Protein AF-A0A7S0LCX4-F1 (afdb_monomer)

InterPro domains:
  IPR000217 Tubulin [PR01161] (44-64)
  IPR000217 Tubulin [PR01161] (87-106)
  IPR000217 Tubulin [PTHR11588] (36-123)
  IPR002452 Alpha tubulin [PR01162] (52-67)
  IPR002452 Alpha tubulin [PR01162] (79-92)
  IPR003008 Tubulin/FtsZ, GTPase domain [PF00091] (37-115)
  IPR036525 Tubulin/FtsZ, GTPase domain superfamily [G3DSA:3.40.50.1440] (35-123)
  IPR036525 Tubulin/FtsZ, GTPase domain superfamily [SSF52490] (35-123)

Structure (mmCIF, N/CA/C/O backbone):
data_AF-A0A7S0LCX4-F1
#
_entry.id   AF-A0A7S0LCX4-F1
#
loop_
_atom_site.group_PDB
_atom_site.id
_atom_site.type_symbol
_atom_site.label_atom_id
_atom_site.label_alt_id
_atom_site.label_comp_id
_atom_site.label_asym_id
_atom_site.label_entity_id
_atom_site.label_seq_id
_atom_site.pdbx_PDB_ins_code
_atom_site.Cartn_x
_atom_site.Cartn_y
_atom_site.Cartn_z
_atom_site.occupancy
_atom_site.B_iso_or_equiv
_atom_site.auth_seq_id
_atom_site.auth_comp_id
_atom_site.auth_asym_id
_atom_site.auth_atom_id
_atom_site.pdbx_PDB_model_num
ATOM 1 N N . SER A 1 1 ? 29.037 2.102 9.844 1.00 27.58 1 SER A N 1
ATOM 2 C CA . SER A 1 1 ? 28.178 2.893 10.740 1.00 27.58 1 SER A CA 1
ATOM 3 C C . SER A 1 1 ? 26.896 3.249 10.037 1.00 27.58 1 SER A C 1
ATOM 5 O O . SER A 1 1 ? 26.944 3.833 8.963 1.00 27.58 1 SER A O 1
ATOM 7 N N . PHE A 1 2 ? 25.777 2.850 10.631 1.00 33.50 2 PHE A N 1
ATOM 8 C CA . PHE A 1 2 ? 24.427 3.222 10.225 1.00 33.50 2 PHE A CA 1
ATOM 9 C C . PHE A 1 2 ? 24.205 4.694 10.578 1.00 33.50 2 PHE A C 1
ATOM 11 O O . PHE A 1 2 ? 24.563 5.104 11.681 1.00 33.50 2 PHE A O 1
ATOM 18 N N . PHE A 1 3 ? 23.656 5.492 9.667 1.00 26.09 3 PHE A N 1
ATOM 19 C CA . PHE A 1 3 ? 23.292 6.873 9.969 1.00 26.0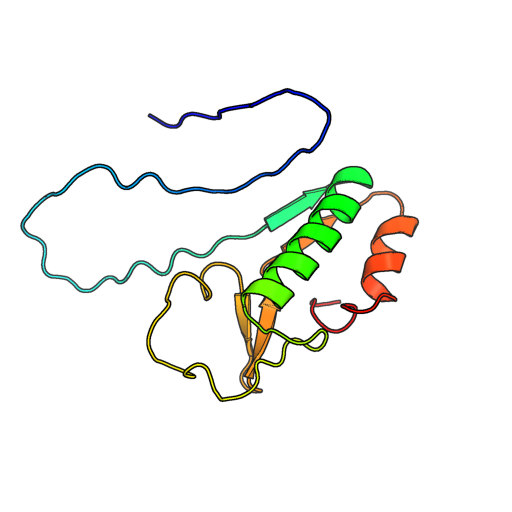9 3 PHE A CA 1
ATOM 20 C C . PHE A 1 3 ? 21.808 7.057 9.665 1.00 26.09 3 PHE A C 1
ATOM 22 O O . PHE A 1 3 ? 21.398 7.074 8.508 1.00 26.09 3 PHE A O 1
ATOM 29 N N . LEU A 1 4 ? 21.004 7.154 10.723 1.00 35.19 4 LEU A N 1
ATOM 30 C CA . LEU A 1 4 ? 19.632 7.641 10.653 1.00 35.19 4 LEU A CA 1
ATOM 31 C C . LEU A 1 4 ? 19.722 9.153 10.457 1.00 35.19 4 LEU A C 1
ATOM 33 O O . LEU A 1 4 ? 20.000 9.881 11.409 1.00 35.19 4 LEU A O 1
ATOM 37 N N . ARG A 1 5 ? 19.547 9.642 9.228 1.00 32.94 5 ARG A N 1
ATOM 38 C CA . ARG A 1 5 ? 19.389 11.080 9.016 1.00 32.94 5 ARG A CA 1
ATOM 39 C C . ARG A 1 5 ? 17.903 11.415 9.031 1.00 32.94 5 ARG A C 1
ATOM 41 O O . ARG A 1 5 ? 17.233 11.344 8.011 1.00 32.94 5 ARG A O 1
ATOM 48 N N . LEU A 1 6 ? 17.423 11.800 10.211 1.00 33.72 6 LEU A N 1
ATOM 49 C CA . LEU A 1 6 ? 16.292 12.714 10.342 1.00 33.72 6 LEU A CA 1
ATOM 50 C C . LEU A 1 6 ? 16.692 14.001 9.619 1.00 33.72 6 LEU A C 1
ATOM 52 O O . LEU A 1 6 ? 17.602 14.700 10.066 1.00 33.72 6 LEU A O 1
ATOM 56 N N . GLN A 1 7 ? 16.069 14.287 8.481 1.00 31.06 7 GLN A N 1
ATOM 57 C CA . GLN A 1 7 ? 16.119 15.626 7.915 1.00 31.06 7 GLN A CA 1
ATOM 58 C C . GLN A 1 7 ? 14.759 16.259 8.168 1.00 31.06 7 GLN A C 1
ATOM 60 O O . GLN A 1 7 ? 13.836 16.161 7.368 1.00 31.06 7 GLN A O 1
ATOM 65 N N . ASP A 1 8 ? 14.640 16.823 9.365 1.00 36.28 8 ASP A N 1
ATOM 66 C CA . ASP A 1 8 ? 13.498 17.623 9.765 1.00 36.28 8 ASP A CA 1
ATOM 67 C C . ASP A 1 8 ? 13.596 18.980 9.069 1.00 36.28 8 ASP A C 1
ATOM 69 O O . ASP A 1 8 ? 14.488 19.768 9.369 1.00 36.28 8 ASP A O 1
ATOM 73 N N . HIS A 1 9 ? 12.714 19.211 8.102 1.00 42.16 9 HIS A N 1
ATOM 74 C CA . HIS A 1 9 ? 12.123 20.522 7.877 1.00 42.16 9 HIS A CA 1
ATOM 75 C C . HIS A 1 9 ? 10.746 20.309 7.239 1.00 42.16 9 HIS A C 1
ATOM 77 O O . HIS A 1 9 ? 10.618 20.182 6.024 1.00 42.16 9 HIS A O 1
ATOM 83 N N . ASN A 1 10 ? 9.726 20.305 8.100 1.00 38.78 10 ASN A N 1
ATOM 84 C CA . ASN A 1 10 ? 8.292 20.328 7.790 1.00 38.78 10 ASN A CA 1
ATOM 85 C C . ASN A 1 10 ? 7.665 18.983 7.373 1.00 38.78 10 ASN A C 1
ATOM 87 O O . ASN A 1 10 ? 7.307 18.760 6.223 1.00 38.78 10 ASN A O 1
ATOM 91 N N . ASN A 1 11 ? 7.426 18.139 8.382 1.00 34.81 11 ASN A N 1
ATOM 92 C CA . ASN A 1 11 ? 6.254 17.255 8.502 1.00 34.81 11 ASN A CA 1
ATOM 93 C C . ASN A 1 11 ? 5.951 16.222 7.394 1.00 34.81 11 ASN A C 1
ATOM 95 O O . ASN A 1 11 ? 4.823 15.741 7.302 1.00 34.81 11 ASN A O 1
ATOM 99 N N . LEU A 1 12 ? 6.942 15.794 6.616 1.00 33.16 12 LEU A N 1
ATOM 100 C CA . LEU A 1 12 ? 6.813 14.650 5.708 1.00 33.16 12 LEU A CA 1
ATOM 101 C C . LEU A 1 12 ? 7.809 13.567 6.110 1.00 33.16 12 LEU A C 1
ATOM 103 O O . LEU A 1 12 ? 9.002 13.641 5.824 1.00 33.16 12 LEU A O 1
ATOM 107 N N . VAL A 1 13 ? 7.310 12.553 6.814 1.00 37.28 13 VAL A N 1
ATOM 108 C CA . VAL A 1 13 ? 8.091 11.372 7.178 1.00 37.28 13 VAL A CA 1
ATOM 109 C C . VAL A 1 13 ? 8.199 10.473 5.944 1.00 37.28 13 VAL A C 1
ATOM 111 O O . VAL A 1 13 ? 7.351 9.622 5.705 1.00 37.28 13 VAL A O 1
ATOM 114 N N . CYS A 1 14 ? 9.236 10.685 5.136 1.00 37.09 14 CYS A N 1
ATOM 115 C CA . CYS A 1 14 ? 9.597 9.800 4.032 1.00 37.09 14 CYS A CA 1
ATOM 116 C C . CYS A 1 14 ? 10.714 8.854 4.500 1.00 37.09 14 CYS A C 1
ATOM 118 O O . CYS A 1 14 ? 11.865 9.262 4.661 1.00 37.09 14 CYS A O 1
ATOM 120 N N . TRP A 1 15 ? 10.375 7.591 4.767 1.00 40.91 15 TRP A N 1
ATOM 121 C CA . TRP A 1 15 ? 11.345 6.550 5.123 1.00 40.91 15 TRP A CA 1
ATOM 122 C C . TRP A 1 15 ? 11.889 5.877 3.857 1.00 40.91 15 TRP A C 1
ATOM 124 O O . TRP A 1 15 ? 11.495 4.765 3.513 1.00 40.91 15 TRP A O 1
ATOM 134 N N . THR A 1 16 ? 12.797 6.529 3.134 1.00 42.38 16 THR A N 1
ATOM 135 C CA . THR A 1 16 ? 13.516 5.867 2.032 1.00 42.38 16 THR A CA 1
ATOM 136 C C . THR A 1 16 ? 14.743 5.126 2.560 1.00 42.38 16 THR A C 1
ATOM 138 O O . THR A 1 16 ? 15.696 5.739 3.046 1.00 42.38 16 THR A O 1
ATOM 141 N N . PHE A 1 17 ? 14.743 3.796 2.435 1.00 43.41 17 PHE A N 1
ATOM 142 C CA . PHE A 1 17 ? 15.899 2.937 2.700 1.00 43.41 17 PHE A CA 1
ATOM 143 C C . PHE A 1 17 ? 16.908 3.046 1.552 1.00 43.41 17 PHE A C 1
ATOM 145 O O . PHE A 1 17 ? 16.868 2.271 0.601 1.00 43.41 17 PHE A O 1
ATOM 152 N N . GLN A 1 18 ? 17.837 3.996 1.623 1.00 39.62 18 GLN A N 1
ATOM 153 C CA . GLN A 1 18 ? 18.925 4.055 0.650 1.00 39.62 18 GLN A CA 1
ATOM 154 C C . GLN A 1 18 ? 20.131 3.275 1.174 1.00 39.62 18 GLN A C 1
ATOM 156 O O . GLN A 1 18 ? 20.758 3.655 2.165 1.00 39.62 18 GLN A O 1
ATOM 161 N N . THR A 1 19 ? 20.471 2.161 0.517 1.00 38.88 19 THR A N 1
ATOM 162 C CA . THR A 1 19 ? 21.693 1.431 0.873 1.00 38.88 19 THR A CA 1
ATOM 163 C C . THR A 1 19 ? 22.895 2.182 0.304 1.00 38.88 19 THR A C 1
ATOM 165 O O . THR A 1 19 ? 23.081 2.215 -0.909 1.00 38.88 19 THR A O 1
ATOM 168 N N . LEU A 1 20 ? 23.726 2.781 1.160 1.00 37.22 20 LEU A N 1
ATOM 169 C CA . LEU A 1 20 ? 24.999 3.362 0.736 1.00 37.22 20 LEU A CA 1
ATOM 170 C C . LEU A 1 20 ? 25.984 2.217 0.435 1.00 37.22 20 LEU A C 1
ATOM 172 O O . LEU A 1 20 ? 26.415 1.502 1.341 1.00 37.22 20 LEU A O 1
ATOM 176 N N . SER A 1 21 ? 26.323 2.010 -0.836 1.00 47.50 21 SER A N 1
ATOM 177 C CA . SER A 1 21 ? 27.377 1.083 -1.251 1.00 47.50 21 SER A CA 1
ATOM 178 C C . SER A 1 21 ? 28.738 1.601 -0.778 1.00 47.50 21 SER A C 1
ATOM 180 O O . SER A 1 21 ? 29.303 2.507 -1.389 1.00 47.50 21 SER A O 1
ATOM 182 N N . LEU A 1 22 ? 29.283 1.028 0.295 1.00 40.47 22 LEU A N 1
ATOM 183 C CA . LEU A 1 22 ? 30.671 1.252 0.698 1.00 40.47 22 LEU A CA 1
ATOM 184 C C . LEU A 1 22 ? 31.383 -0.082 0.945 1.00 40.47 22 LEU A C 1
ATOM 186 O O . LEU A 1 22 ? 31.297 -0.646 2.031 1.00 40.47 22 LEU A O 1
ATOM 190 N N . LEU A 1 23 ? 32.092 -0.532 -0.096 1.00 38.34 23 LEU A N 1
ATOM 191 C CA . LEU A 1 23 ? 33.511 -0.940 -0.139 1.00 38.34 23 LEU A CA 1
ATOM 192 C C . LEU A 1 23 ? 33.734 -2.160 -1.055 1.00 38.34 23 LEU A C 1
ATOM 194 O O . LEU A 1 23 ? 33.009 -3.148 -0.947 1.00 38.34 23 LEU A O 1
ATOM 198 N N . PRO A 1 24 ? 34.760 -2.131 -1.929 1.00 45.16 24 PRO A N 1
ATOM 199 C CA . PRO A 1 24 ? 35.143 -3.285 -2.722 1.00 45.16 24 PRO A CA 1
ATOM 200 C C . PRO A 1 24 ? 36.014 -4.209 -1.861 1.00 45.16 24 PRO A C 1
ATOM 202 O O . PRO A 1 24 ? 36.996 -3.772 -1.259 1.00 45.16 24 PRO A O 1
ATOM 205 N N . HIS A 1 25 ? 35.685 -5.495 -1.807 1.00 42.66 25 HIS A N 1
ATOM 206 C CA . HIS A 1 25 ? 36.667 -6.530 -1.494 1.00 42.66 25 HIS A CA 1
ATOM 207 C C . HIS A 1 25 ? 36.752 -7.463 -2.698 1.00 42.66 25 HIS A C 1
ATOM 209 O O . HIS A 1 25 ? 35.741 -8.057 -3.077 1.00 42.66 25 HIS A O 1
ATOM 215 N N . PRO A 1 26 ? 37.922 -7.561 -3.349 1.00 48.91 26 PRO A N 1
ATOM 216 C CA . PRO A 1 26 ? 38.100 -8.482 -4.448 1.00 48.91 26 PRO A CA 1
ATOM 217 C C . PRO A 1 26 ? 38.253 -9.886 -3.859 1.00 48.91 26 PRO A C 1
ATOM 219 O O . PRO A 1 26 ? 38.908 -10.063 -2.834 1.00 48.91 26 PRO A O 1
ATOM 222 N N . ASN A 1 27 ? 37.710 -10.878 -4.558 1.00 45.81 27 ASN A N 1
ATOM 223 C CA . ASN A 1 27 ? 37.882 -12.315 -4.312 1.00 45.81 27 ASN A CA 1
ATOM 224 C C . ASN A 1 27 ? 36.857 -12.975 -3.382 1.00 45.81 27 ASN A C 1
ATOM 226 O O . ASN A 1 27 ? 37.196 -13.514 -2.335 1.00 45.81 27 ASN A O 1
ATOM 230 N N . LEU A 1 28 ? 35.616 -13.058 -3.863 1.00 42.94 28 LEU A N 1
ATOM 231 C CA . LEU A 1 28 ? 34.844 -14.302 -3.800 1.00 42.94 28 LEU A CA 1
ATOM 232 C C . LEU A 1 28 ? 33.824 -14.312 -4.944 1.00 42.94 28 LEU A C 1
ATOM 234 O O . LEU A 1 28 ? 32.749 -13.726 -4.871 1.00 42.94 28 LEU A O 1
ATOM 238 N N . LEU A 1 29 ? 34.218 -14.973 -6.034 1.00 47.41 29 LEU A N 1
ATOM 239 C CA . LEU A 1 29 ? 33.340 -15.415 -7.110 1.00 47.41 29 LEU A CA 1
ATOM 240 C C . LEU A 1 29 ? 32.398 -16.498 -6.569 1.00 47.41 29 LEU A C 1
ATOM 242 O O . LEU A 1 29 ? 32.627 -17.690 -6.756 1.00 47.41 29 LEU A O 1
ATOM 246 N N . LEU A 1 30 ? 31.333 -16.083 -5.893 1.00 41.06 30 LEU A N 1
ATOM 247 C CA . LEU A 1 30 ? 30.125 -16.883 -5.772 1.00 41.06 30 LEU A CA 1
ATOM 248 C C . LEU A 1 30 ? 28.951 -15.935 -5.986 1.00 41.06 30 LEU A C 1
ATOM 250 O O . LEU A 1 30 ? 28.718 -15.038 -5.180 1.00 41.06 30 LEU A O 1
ATOM 254 N N . ASN A 1 31 ? 28.266 -16.122 -7.112 1.00 43.09 31 ASN A N 1
ATOM 255 C CA . ASN A 1 31 ? 27.010 -15.478 -7.482 1.00 43.09 31 ASN A CA 1
ATOM 256 C C . ASN A 1 31 ? 25.936 -15.721 -6.409 1.00 43.09 31 ASN A C 1
ATOM 258 O O . ASN A 1 31 ? 25.047 -16.548 -6.579 1.00 43.09 31 ASN A O 1
ATOM 262 N N . SER A 1 32 ? 26.014 -14.998 -5.300 1.00 43.44 32 SER A N 1
ATOM 263 C CA . SER A 1 32 ? 24.854 -14.675 -4.491 1.00 43.44 32 SER A CA 1
ATOM 264 C C . SER A 1 32 ? 24.477 -13.261 -4.897 1.00 43.44 32 SER A C 1
ATOM 266 O O . SER A 1 32 ? 24.933 -12.283 -4.303 1.00 43.44 32 SER A O 1
ATOM 268 N N . PHE A 1 33 ? 23.712 -13.148 -5.985 1.00 44.72 33 PHE A N 1
ATOM 269 C CA . PHE A 1 33 ? 22.848 -11.990 -6.172 1.00 44.72 33 PHE A CA 1
ATOM 270 C C . PHE A 1 33 ? 21.974 -11.953 -4.923 1.00 44.72 33 PHE A C 1
ATOM 272 O O . PHE A 1 33 ? 21.021 -12.720 -4.806 1.00 44.72 33 PHE A O 1
ATOM 279 N N . ILE A 1 34 ? 22.383 -11.181 -3.916 1.00 45.50 34 ILE A N 1
ATOM 280 C CA . ILE A 1 34 ? 21.611 -11.052 -2.689 1.00 45.50 34 ILE A CA 1
ATOM 281 C C . ILE A 1 34 ? 20.315 -10.368 -3.112 1.00 45.50 34 ILE A C 1
ATOM 283 O O . ILE A 1 34 ? 20.302 -9.149 -3.275 1.00 45.50 34 ILE A O 1
ATOM 287 N N . MET A 1 35 ? 19.246 -11.144 -3.317 1.00 52.16 35 MET A N 1
ATOM 288 C CA . MET A 1 35 ? 17.894 -10.604 -3.312 1.00 52.16 35 MET A CA 1
ATOM 289 C C . MET A 1 35 ? 17.728 -9.919 -1.963 1.00 52.16 35 MET A C 1
ATOM 291 O O . MET A 1 35 ? 17.710 -10.562 -0.912 1.00 52.16 35 MET A O 1
ATOM 295 N N . ARG A 1 36 ? 17.710 -8.592 -1.984 1.00 63.25 36 ARG A N 1
ATOM 296 C CA . ARG A 1 36 ? 17.427 -7.791 -0.804 1.00 63.25 36 ARG A CA 1
ATOM 297 C C . ARG A 1 36 ? 15.922 -7.696 -0.757 1.00 63.25 36 ARG A C 1
ATOM 299 O O . ARG A 1 36 ? 15.361 -6.997 -1.571 1.00 63.25 36 ARG A O 1
ATOM 306 N N . GLU A 1 37 ? 15.264 -8.428 0.123 1.00 69.19 37 GLU A N 1
ATOM 307 C CA . GLU A 1 37 ? 13.826 -8.256 0.320 1.00 69.19 37 GLU A CA 1
ATOM 308 C C . GLU A 1 37 ? 13.596 -7.200 1.403 1.00 69.19 37 GLU A C 1
ATOM 310 O O . GLU A 1 37 ? 14.252 -7.215 2.448 1.00 69.19 37 GLU A O 1
ATOM 315 N N . VAL A 1 38 ? 12.674 -6.272 1.154 1.00 81.88 38 VAL A N 1
ATOM 316 C CA . VAL A 1 38 ? 12.258 -5.247 2.117 1.00 81.88 38 VAL A CA 1
ATOM 317 C C . VAL A 1 38 ? 10.777 -5.433 2.421 1.00 81.88 38 VAL A C 1
ATOM 319 O O . VAL A 1 38 ? 9.978 -5.668 1.520 1.00 81.88 38 VAL A O 1
ATOM 322 N N . ILE A 1 39 ? 10.417 -5.310 3.701 1.00 84.25 39 ILE A N 1
ATOM 323 C CA . ILE A 1 39 ? 9.026 -5.216 4.150 1.00 84.25 39 ILE A CA 1
ATOM 324 C C . ILE A 1 39 ? 8.794 -3.796 4.663 1.00 84.25 39 ILE A C 1
ATOM 326 O O . ILE A 1 39 ? 9.471 -3.348 5.591 1.00 84.25 39 ILE A O 1
ATOM 330 N N . SER A 1 40 ? 7.834 -3.090 4.075 1.00 87.06 40 SER A N 1
ATOM 331 C CA . SER A 1 40 ? 7.406 -1.767 4.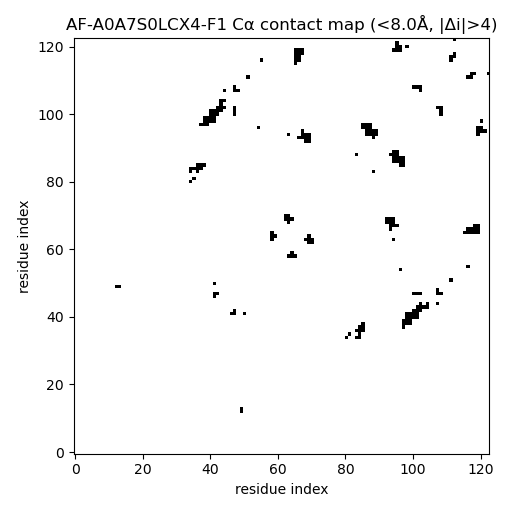528 1.00 87.06 40 SER A CA 1
ATOM 332 C C . SER A 1 40 ? 6.307 -1.896 5.578 1.00 87.06 40 SER A C 1
ATOM 334 O O . SER A 1 40 ? 5.278 -2.519 5.328 1.00 87.06 40 SER A O 1
ATOM 336 N N . LEU A 1 41 ? 6.506 -1.287 6.746 1.00 88.75 41 LEU A N 1
ATOM 337 C CA . LEU A 1 41 ? 5.514 -1.244 7.821 1.00 88.75 41 LEU A CA 1
ATOM 338 C C . LEU A 1 41 ? 4.985 0.182 7.971 1.00 88.75 41 LEU A C 1
ATOM 340 O O . LEU A 1 41 ? 5.756 1.103 8.240 1.00 88.75 41 LEU A O 1
ATOM 344 N N . HIS A 1 42 ? 3.674 0.348 7.831 1.00 89.31 42 HIS A N 1
ATOM 345 C CA . HIS A 1 42 ? 2.976 1.627 7.930 1.00 89.31 42 HIS A CA 1
ATOM 346 C C . HIS A 1 42 ? 2.018 1.572 9.118 1.00 89.31 42 HIS A C 1
ATOM 348 O O . HIS A 1 42 ? 1.042 0.825 9.087 1.00 89.31 42 HIS A O 1
ATOM 354 N N . ILE A 1 43 ? 2.328 2.309 10.189 1.00 89.19 43 ILE A N 1
ATOM 355 C CA . ILE A 1 43 ? 1.634 2.198 11.481 1.00 89.19 43 ILE A CA 1
ATOM 356 C C . ILE A 1 43 ? 0.918 3.506 11.827 1.00 89.19 43 ILE A C 1
ATOM 358 O O . ILE A 1 43 ? 1.521 4.580 11.798 1.00 89.19 43 ILE A O 1
ATOM 362 N N . GLY A 1 44 ? -0.350 3.382 12.217 1.00 89.94 44 GLY A N 1
ATOM 363 C CA . GLY A 1 44 ? -1.246 4.465 12.596 1.00 89.94 44 GLY A CA 1
ATOM 364 C C . GLY A 1 44 ? -1.711 5.308 11.410 1.00 89.94 44 GLY A C 1
ATOM 365 O O . GLY A 1 44 ? -1.113 5.294 10.334 1.00 89.94 44 GLY A O 1
ATOM 366 N N . GLN A 1 45 ? -2.747 6.106 11.643 1.00 88.38 45 GLN A N 1
ATOM 367 C CA . GLN A 1 45 ? -3.422 6.922 10.633 1.00 88.38 45 GLN A CA 1
ATOM 368 C C . GLN A 1 45 ? -2.482 7.724 9.713 1.00 88.38 45 GLN A C 1
ATOM 370 O O . GLN A 1 45 ? -2.668 7.746 8.495 1.00 88.38 45 GLN A O 1
ATOM 375 N N . ALA A 1 46 ? -1.466 8.389 10.274 1.00 89.19 46 ALA A N 1
ATOM 376 C CA . ALA A 1 46 ? -0.506 9.160 9.483 1.00 89.19 46 ALA A CA 1
ATOM 377 C C . ALA A 1 46 ? 0.408 8.255 8.639 1.00 89.19 46 ALA A C 1
ATOM 379 O O . ALA A 1 46 ? 0.645 8.539 7.466 1.00 89.19 46 ALA A O 1
ATOM 380 N N . GLY A 1 47 ? 0.889 7.149 9.217 1.00 87.88 47 GLY A N 1
ATOM 381 C CA . GLY A 1 47 ? 1.727 6.181 8.513 1.00 87.88 47 GLY A CA 1
ATOM 382 C C . GLY A 1 47 ? 0.985 5.522 7.355 1.00 87.88 47 GLY A C 1
ATOM 383 O O . GLY A 1 47 ? 1.543 5.399 6.270 1.00 87.88 47 GLY A O 1
ATOM 384 N N . VAL A 1 48 ? -0.287 5.163 7.551 1.00 90.12 48 VAL A N 1
ATOM 385 C CA . VAL A 1 48 ? -1.112 4.542 6.506 1.00 90.12 48 VAL A CA 1
ATOM 386 C C . VAL A 1 48 ? -1.372 5.504 5.344 1.00 90.12 48 VAL A C 1
ATOM 388 O O . VAL A 1 48 ? -1.171 5.112 4.196 1.00 90.12 48 VAL A O 1
ATOM 391 N N . GLN A 1 49 ? -1.738 6.764 5.608 1.00 88.19 49 GLN A N 1
ATOM 392 C CA . GLN A 1 49 ? -1.963 7.757 4.544 1.00 88.19 49 GLN A CA 1
ATOM 393 C C . GLN A 1 49 ? -0.698 8.031 3.729 1.00 88.19 49 GLN A C 1
ATOM 395 O O . GLN A 1 49 ? -0.740 8.023 2.498 1.00 88.19 49 GLN A O 1
ATOM 400 N N . VAL A 1 50 ? 0.435 8.233 4.409 1.00 89.44 50 VAL A N 1
ATOM 401 C CA . VAL A 1 50 ? 1.725 8.444 3.739 1.00 89.44 50 VAL A CA 1
ATOM 402 C C . VAL A 1 50 ? 2.116 7.202 2.946 1.00 89.44 50 VAL A C 1
ATOM 404 O O . VAL A 1 50 ? 2.470 7.314 1.776 1.00 89.44 50 VAL A O 1
ATOM 407 N N . GLY A 1 51 ? 1.997 6.016 3.542 1.00 89.19 51 GLY A N 1
ATOM 408 C CA . GLY A 1 51 ? 2.303 4.757 2.877 1.00 89.19 51 GLY A CA 1
ATOM 409 C C . GLY A 1 51 ? 1.480 4.543 1.612 1.00 89.19 51 GLY A C 1
ATOM 410 O O . GLY A 1 51 ? 2.044 4.172 0.586 1.00 89.19 51 GLY A O 1
ATOM 411 N N . ASN A 1 52 ? 0.178 4.828 1.655 1.00 91.50 52 ASN A N 1
ATOM 412 C CA . ASN A 1 52 ? -0.701 4.700 0.495 1.00 91.50 52 ASN A CA 1
ATOM 413 C C . ASN A 1 52 ? -0.265 5.621 -0.658 1.00 91.50 52 ASN A C 1
ATOM 415 O O . ASN A 1 52 ? -0.112 5.157 -1.786 1.00 91.50 52 ASN A O 1
ATOM 419 N N . ALA A 1 53 ? 0.028 6.892 -0.364 1.00 89.06 53 ALA A N 1
ATOM 420 C CA . ALA A 1 53 ? 0.529 7.842 -1.360 1.00 89.06 53 ALA A CA 1
ATOM 421 C C . ALA A 1 53 ? 1.909 7.439 -1.918 1.00 89.06 53 ALA A C 1
ATOM 423 O O . ALA A 1 53 ? 2.156 7.548 -3.119 1.00 89.06 53 ALA A O 1
ATOM 424 N N . CYS A 1 54 ? 2.808 6.940 -1.062 1.00 90.19 54 CYS A N 1
ATOM 425 C CA . CYS A 1 54 ? 4.122 6.455 -1.483 1.00 90.19 54 CYS A CA 1
ATOM 426 C C . CYS A 1 54 ? 4.010 5.276 -2.454 1.00 90.19 54 CYS A C 1
ATOM 428 O O . CYS A 1 54 ? 4.696 5.263 -3.473 1.00 90.19 54 CYS A O 1
ATOM 430 N N . TRP A 1 55 ? 3.151 4.297 -2.165 1.00 90.31 55 TRP A N 1
ATOM 431 C CA . TRP A 1 55 ? 2.969 3.135 -3.036 1.00 90.31 55 TRP A CA 1
ATOM 432 C C . TRP A 1 55 ? 2.267 3.478 -4.351 1.00 90.31 55 TRP A C 1
ATOM 434 O O . TRP A 1 55 ? 2.626 2.904 -5.377 1.00 90.31 55 TRP A O 1
ATOM 444 N N . GLU A 1 56 ? 1.333 4.433 -4.354 1.00 89.88 56 GLU A N 1
ATOM 445 C CA . GLU A 1 56 ? 0.755 4.978 -5.589 1.00 89.88 56 GLU A CA 1
ATOM 446 C C . GLU A 1 56 ? 1.840 5.585 -6.486 1.00 89.88 56 GLU A C 1
ATOM 448 O O . GLU A 1 56 ? 1.946 5.222 -7.659 1.00 89.88 56 GLU A O 1
ATOM 453 N N . LEU A 1 57 ? 2.697 6.445 -5.929 1.00 86.25 57 LEU A N 1
ATOM 454 C CA . LEU A 1 57 ? 3.804 7.033 -6.681 1.00 86.25 57 LEU A CA 1
ATOM 455 C C . LEU A 1 57 ? 4.765 5.956 -7.198 1.00 86.25 57 LEU A C 1
ATOM 457 O O . LEU A 1 57 ? 5.178 5.997 -8.354 1.00 86.25 57 LEU A O 1
ATOM 461 N N . PHE A 1 58 ? 5.068 4.957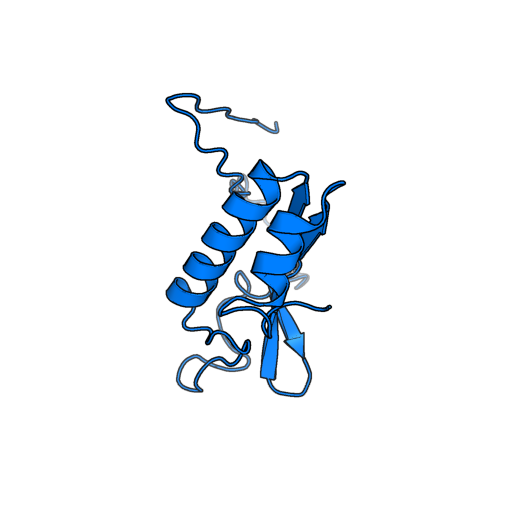 -6.371 1.00 83.38 58 PHE A N 1
ATOM 462 C CA . PHE A 1 58 ? 5.983 3.887 -6.746 1.00 83.38 58 PHE A CA 1
ATOM 463 C C . PHE A 1 58 ? 5.430 3.022 -7.886 1.00 83.38 58 PHE A C 1
ATOM 465 O O . PHE A 1 58 ? 6.176 2.645 -8.791 1.00 83.38 58 PHE A O 1
ATOM 472 N N . CYS A 1 59 ? 4.115 2.779 -7.904 1.00 87.00 59 CYS A N 1
ATOM 473 C CA . CYS A 1 59 ? 3.441 2.134 -9.029 1.00 87.00 59 CYS A CA 1
ATOM 474 C C . CYS A 1 59 ? 3.537 2.983 -10.304 1.00 87.00 59 CYS A C 1
ATOM 476 O O . CYS A 1 59 ? 3.882 2.452 -11.358 1.00 87.00 59 CYS A O 1
ATOM 478 N N . LEU A 1 60 ? 3.312 4.298 -10.212 1.00 85.56 60 LEU A N 1
ATOM 479 C CA . LEU A 1 60 ? 3.423 5.212 -11.355 1.00 85.56 60 LEU A CA 1
ATOM 480 C C . LEU A 1 60 ? 4.843 5.252 -11.939 1.00 85.56 60 LEU A C 1
ATOM 482 O O . LEU A 1 60 ? 5.002 5.181 -13.157 1.00 85.56 60 LEU A O 1
ATOM 486 N N . GLU A 1 61 ? 5.870 5.318 -11.091 1.00 82.56 61 GLU A N 1
ATOM 487 C CA . GLU A 1 61 ? 7.279 5.328 -11.512 1.00 82.56 61 GLU A CA 1
ATOM 488 C C . GLU A 1 61 ? 7.670 4.047 -12.264 1.00 82.56 61 GLU A C 1
ATOM 490 O O . GLU A 1 61 ? 8.408 4.094 -13.253 1.00 82.56 61 GLU A O 1
ATOM 495 N N . HIS A 1 62 ? 7.134 2.903 -11.831 1.00 78.81 62 HIS A N 1
ATOM 496 C CA . HIS A 1 62 ? 7.447 1.596 -12.414 1.00 78.81 62 HIS A CA 1
ATOM 497 C C . HIS A 1 62 ? 6.483 1.189 -13.536 1.00 78.81 62 HIS A C 1
ATOM 499 O O . HIS A 1 62 ? 6.764 0.242 -14.268 1.00 78.81 62 HIS A O 1
ATOM 505 N N . GLY A 1 63 ? 5.394 1.934 -13.747 1.00 85.25 63 GLY A N 1
ATOM 506 C CA . GLY A 1 63 ? 4.361 1.598 -14.728 1.00 85.25 63 GLY A CA 1
ATOM 507 C C . GLY A 1 63 ? 3.484 0.417 -14.302 1.00 85.25 63 GLY A C 1
ATOM 508 O O . GLY A 1 63 ? 2.958 -0.293 -15.158 1.00 85.25 63 GLY A O 1
ATOM 509 N N . ILE A 1 64 ? 3.335 0.196 -12.994 1.00 86.88 64 ILE A N 1
ATOM 510 C CA . ILE A 1 64 ? 2.402 -0.783 -12.439 1.00 86.88 64 ILE A CA 1
ATOM 511 C C . ILE A 1 64 ? 1.010 -0.162 -12.404 1.00 86.88 64 ILE A C 1
ATOM 513 O O . ILE A 1 64 ? 0.792 0.921 -11.861 1.00 86.88 64 ILE A O 1
ATOM 517 N N . HIS A 1 65 ? 0.050 -0.870 -12.973 1.00 90.88 65 HIS A N 1
ATOM 518 C CA 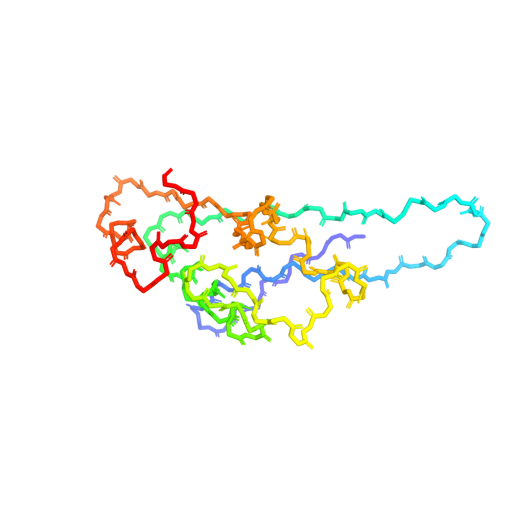. HIS A 1 65 ? -1.349 -0.494 -12.932 1.00 90.88 65 HIS A CA 1
ATOM 519 C C . HIS A 1 65 ? -1.940 -0.702 -11.526 1.00 90.88 65 HIS A C 1
ATOM 521 O O . HIS A 1 65 ? -1.420 -1.491 -10.738 1.00 90.88 65 HIS A O 1
ATOM 527 N N . PRO A 1 66 ? -3.073 -0.058 -11.194 1.00 92.50 66 PRO A N 1
ATOM 528 C CA . PRO A 1 66 ? -3.694 -0.204 -9.874 1.00 92.50 66 PRO A CA 1
ATOM 529 C C . PRO A 1 66 ? -4.121 -1.631 -9.487 1.00 92.50 66 PRO A C 1
ATOM 531 O O . PRO A 1 66 ? -4.373 -1.911 -8.314 1.00 92.50 66 PRO A O 1
ATOM 534 N N . ASP A 1 67 ? -4.212 -2.537 -10.459 1.00 91.56 67 ASP A N 1
ATOM 535 C CA . ASP A 1 67 ? -4.472 -3.968 -10.276 1.00 91.56 67 ASP A CA 1
ATOM 536 C C . ASP A 1 67 ? -3.196 -4.807 -10.058 1.00 91.56 67 ASP A C 1
ATOM 538 O O . ASP A 1 67 ? -3.283 -6.016 -9.830 1.00 91.56 67 ASP A O 1
ATOM 542 N N . GLY A 1 68 ? -2.019 -4.177 -10.086 1.00 89.12 68 GLY A N 1
ATOM 543 C CA . GLY A 1 68 ? -0.708 -4.810 -9.960 1.00 89.12 68 GLY A CA 1
ATOM 544 C C . GLY A 1 68 ? -0.139 -5.341 -11.279 1.00 89.12 68 GLY A C 1
ATOM 545 O O . GLY A 1 68 ? 0.923 -5.965 -11.266 1.00 89.12 68 GLY A O 1
ATOM 546 N N . GLN A 1 69 ? -0.811 -5.134 -12.414 1.00 90.06 69 GLN A N 1
ATOM 547 C CA . GLN A 1 69 ? -0.303 -5.556 -13.720 1.00 90.06 69 GLN A CA 1
ATOM 548 C C . GLN A 1 69 ? 0.740 -4.572 -14.245 1.00 90.06 69 GLN A C 1
ATOM 550 O O . GLN A 1 69 ? 0.581 -3.360 -14.130 1.00 90.06 69 GLN A O 1
ATOM 555 N N . MET A 1 70 ? 1.799 -5.089 -14.860 1.00 83.06 70 MET A N 1
ATOM 556 C CA . MET A 1 70 ? 2.787 -4.271 -15.560 1.00 83.06 70 MET A CA 1
ATOM 557 C C . MET A 1 70 ? 2.693 -4.592 -17.060 1.00 83.06 70 MET A C 1
ATOM 559 O O . MET A 1 70 ? 2.928 -5.742 -17.437 1.00 83.06 70 MET A O 1
ATOM 563 N N . PRO A 1 71 ? 2.304 -3.636 -17.927 1.00 70.31 71 PRO A N 1
ATOM 564 C CA . PRO A 1 71 ? 2.233 -3.864 -19.367 1.00 70.31 71 PRO A CA 1
ATOM 565 C C . PRO A 1 71 ? 3.586 -4.326 -19.923 1.00 70.31 71 PRO A C 1
ATOM 567 O O . PRO A 1 71 ? 4.638 -3.810 -19.553 1.00 70.31 71 PRO A O 1
ATOM 570 N N . SER A 1 72 ? 3.545 -5.297 -20.833 1.00 57.75 72 SER A N 1
ATOM 571 C CA . SER A 1 72 ? 4.641 -6.184 -21.252 1.00 57.75 72 SER A CA 1
ATOM 572 C C . SER A 1 72 ? 5.842 -5.555 -21.988 1.00 57.75 72 SER A C 1
ATOM 574 O O . SER A 1 72 ? 6.620 -6.293 -22.584 1.00 57.75 72 SER A O 1
ATOM 576 N N . ASP A 1 73 ? 6.018 -4.231 -21.966 1.00 51.03 73 ASP A N 1
ATOM 577 C CA . ASP A 1 73 ? 7.122 -3.534 -22.659 1.00 51.03 73 ASP A CA 1
ATOM 578 C C . ASP A 1 73 ? 8.360 -3.296 -21.770 1.00 51.03 73 ASP A C 1
ATOM 580 O O . ASP A 1 73 ? 9.368 -2.749 -22.216 1.00 51.03 73 ASP A O 1
ATOM 584 N N . LYS A 1 74 ? 8.311 -3.740 -20.507 1.00 53.34 74 LYS A N 1
ATOM 585 C CA . LYS A 1 74 ? 9.463 -3.810 -19.600 1.00 53.34 74 LYS A CA 1
ATOM 586 C C . LYS A 1 74 ? 9.622 -5.257 -19.147 1.00 53.34 74 LYS A C 1
ATOM 588 O O . LYS A 1 74 ? 8.710 -5.858 -18.591 1.00 53.34 74 LYS A O 1
ATOM 593 N N . THR A 1 75 ? 10.753 -5.834 -19.510 1.00 47.66 75 THR A N 1
ATOM 594 C CA . THR A 1 75 ? 11.092 -7.256 -19.502 1.00 47.66 75 THR A CA 1
ATOM 595 C C . THR A 1 75 ? 10.710 -8.001 -18.223 1.00 47.66 75 THR A C 1
ATOM 597 O O . THR A 1 75 ? 11.367 -7.888 -17.190 1.00 47.66 75 THR A O 1
ATOM 600 N N . VAL A 1 76 ? 9.724 -8.893 -18.356 1.00 50.31 76 VAL A N 1
ATOM 601 C CA . VAL A 1 76 ? 9.606 -10.099 -17.529 1.00 50.31 76 VAL A CA 1
ATOM 602 C C . VAL A 1 76 ? 10.946 -10.840 -17.610 1.00 50.31 76 VAL A C 1
ATOM 604 O O . VAL A 1 76 ? 11.322 -11.349 -18.666 1.00 50.31 76 VAL A O 1
ATOM 607 N N . GLY A 1 77 ? 11.691 -10.862 -16.505 1.00 49.88 77 GLY A N 1
ATOM 608 C CA . GLY A 1 77 ? 12.852 -11.738 -16.329 1.00 49.88 77 GLY A CA 1
ATOM 609 C C . GLY A 1 77 ? 14.225 -11.207 -16.758 1.00 49.88 77 GLY A C 1
ATOM 610 O O . GLY A 1 77 ? 15.147 -12.011 -16.880 1.00 49.88 77 GLY A O 1
ATOM 611 N N . GLY A 1 78 ? 14.423 -9.900 -16.954 1.00 45.81 78 GLY A N 1
ATOM 612 C CA . GLY A 1 78 ? 15.764 -9.397 -17.273 1.00 45.81 78 GLY A CA 1
ATOM 613 C C . GLY A 1 78 ? 15.957 -7.909 -17.024 1.00 45.81 78 GLY A C 1
ATOM 614 O O . GLY A 1 78 ? 15.577 -7.104 -17.868 1.00 45.81 78 GLY A O 1
ATOM 615 N N . GLY A 1 79 ? 16.614 -7.578 -15.909 1.00 45.16 79 GLY A N 1
ATOM 616 C CA . GLY A 1 79 ? 17.229 -6.270 -15.674 1.00 45.16 79 GLY A CA 1
ATOM 617 C C . GLY A 1 79 ? 16.355 -5.257 -14.940 1.00 45.16 79 GLY A C 1
ATOM 618 O O . GLY A 1 79 ? 15.888 -4.317 -15.561 1.00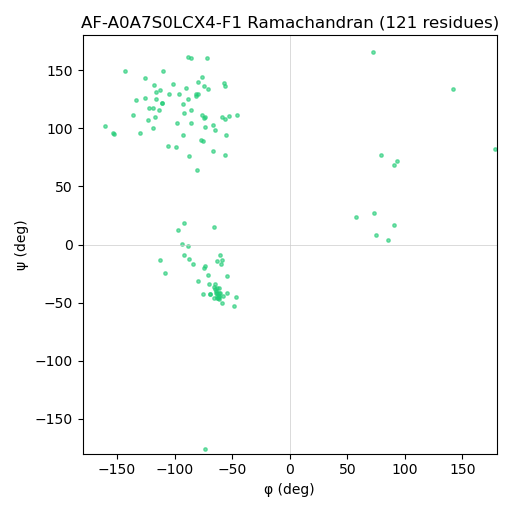 45.16 79 GLY A O 1
ATOM 619 N N . ASP A 1 80 ? 16.136 -5.472 -13.640 1.00 54.03 80 ASP A N 1
ATOM 620 C CA . ASP A 1 80 ? 16.268 -4.448 -12.585 1.00 54.03 80 ASP A CA 1
ATOM 621 C C . ASP A 1 80 ? 15.886 -5.073 -11.230 1.00 54.03 80 ASP A C 1
ATOM 623 O O . ASP A 1 80 ? 14.773 -4.951 -10.716 1.00 54.03 80 ASP A O 1
ATOM 627 N N . ASP A 1 81 ? 16.852 -5.769 -10.624 1.00 56.06 81 ASP A N 1
ATOM 628 C CA . ASP A 1 81 ? 16.712 -6.532 -9.370 1.00 56.06 81 ASP A CA 1
ATOM 629 C C . ASP A 1 81 ? 16.266 -5.679 -8.159 1.00 56.06 81 ASP A C 1
ATOM 631 O O . ASP A 1 81 ? 15.858 -6.204 -7.118 1.00 56.06 81 ASP A O 1
ATOM 635 N N . ALA A 1 82 ? 16.318 -4.348 -8.286 1.00 58.06 82 ALA A N 1
ATOM 636 C CA . ALA A 1 82 ? 15.872 -3.403 -7.267 1.00 58.06 82 ALA A CA 1
ATOM 637 C C . ALA A 1 82 ? 14.343 -3.365 -7.110 1.00 58.06 82 ALA A C 1
ATOM 639 O O . ALA A 1 82 ? 13.849 -3.064 -6.028 1.00 58.06 82 ALA A O 1
ATOM 640 N N . PHE A 1 83 ? 13.581 -3.705 -8.148 1.00 66.31 83 PHE A N 1
ATOM 641 C CA . PHE A 1 83 ? 12.118 -3.687 -8.103 1.00 66.31 83 PHE A CA 1
ATOM 642 C C . PHE A 1 83 ? 11.540 -4.879 -7.318 1.00 66.31 83 PHE A C 1
ATOM 644 O O . PHE A 1 83 ? 10.694 -4.713 -6.433 1.00 66.31 83 PHE A O 1
ATOM 651 N N . ASN A 1 84 ? 12.108 -6.070 -7.530 1.00 68.31 84 ASN A N 1
ATOM 652 C CA . ASN A 1 84 ? 11.777 -7.300 -6.793 1.00 68.31 84 ASN A CA 1
ATOM 653 C C . ASN A 1 84 ? 12.092 -7.218 -5.288 1.00 68.31 84 ASN A C 1
ATOM 655 O O . ASN A 1 84 ? 11.624 -8.041 -4.498 1.00 68.31 84 ASN A O 1
ATOM 659 N N . THR A 1 85 ? 12.872 -6.210 -4.880 1.00 75.44 85 THR A N 1
ATOM 660 C CA . THR A 1 85 ? 13.133 -5.917 -3.466 1.00 75.44 85 THR A CA 1
ATOM 661 C C . THR A 1 85 ? 11.854 -5.523 -2.728 1.00 75.44 85 THR A C 1
ATOM 663 O O . THR A 1 85 ? 11.663 -5.908 -1.574 1.00 75.44 85 THR A O 1
ATOM 666 N N . PHE A 1 86 ? 10.969 -4.779 -3.395 1.00 78.81 86 PHE A N 1
ATOM 667 C CA . PHE A 1 86 ? 9.789 -4.163 -2.789 1.00 78.81 86 PHE A CA 1
ATOM 668 C C . PHE A 1 86 ? 8.471 -4.818 -3.208 1.00 78.81 86 PHE A C 1
ATOM 670 O O . PHE A 1 86 ? 7.498 -4.741 -2.459 1.00 78.81 86 PHE A O 1
ATOM 677 N N . PHE A 1 87 ? 8.434 -5.479 -4.366 1.00 83.75 87 PHE A N 1
ATOM 678 C CA . PHE A 1 87 ? 7.267 -6.217 -4.845 1.00 83.75 87 PHE A CA 1
ATOM 679 C C . PHE A 1 87 ? 7.520 -7.726 -4.819 1.00 83.75 87 PHE A C 1
ATOM 681 O O . PHE A 1 87 ? 8.649 -8.197 -4.966 1.00 83.75 87 PHE A O 1
ATOM 688 N N . SER A 1 88 ? 6.463 -8.498 -4.607 1.00 85.50 88 SER A N 1
ATOM 689 C CA . SER A 1 88 ? 6.415 -9.917 -4.937 1.00 85.50 88 SER A CA 1
ATOM 690 C C . SER A 1 88 ? 5.636 -10.099 -6.236 1.00 85.50 88 SER A C 1
ATOM 692 O O . SER A 1 88 ? 4.607 -9.461 -6.451 1.00 85.50 88 SER A O 1
ATOM 694 N N . GLU A 1 89 ? 6.121 -10.971 -7.112 1.00 85.06 89 GLU A N 1
ATOM 695 C CA . GLU A 1 89 ? 5.412 -11.337 -8.334 1.00 85.06 89 GLU A CA 1
ATOM 696 C C . GLU A 1 89 ? 4.623 -12.631 -8.096 1.00 85.06 89 GLU A C 1
ATOM 698 O O . GLU A 1 89 ? 5.142 -13.625 -7.584 1.00 85.06 89 GLU A O 1
ATOM 703 N N . THR A 1 90 ? 3.340 -12.621 -8.441 1.00 84.31 90 THR A N 1
ATOM 704 C CA . THR A 1 90 ? 2.507 -13.830 -8.442 1.00 84.31 90 THR A CA 1
ATOM 705 C C . THR A 1 90 ? 2.654 -14.579 -9.767 1.00 84.31 90 THR A C 1
ATOM 707 O O . THR A 1 90 ? 2.972 -13.983 -10.790 1.00 84.31 90 THR A O 1
ATOM 710 N N . GLY A 1 91 ? 2.294 -15.866 -9.810 1.00 75.75 91 GLY A N 1
ATOM 711 C CA . GLY A 1 91 ? 2.311 -16.643 -11.062 1.00 75.75 91 GLY A CA 1
ATOM 712 C C . GLY A 1 91 ? 1.393 -16.117 -12.183 1.00 75.75 91 GLY A C 1
ATOM 713 O O . GLY A 1 91 ? 1.479 -16.602 -13.304 1.00 75.75 91 GLY A O 1
ATOM 714 N N . ALA A 1 92 ? 0.524 -15.139 -11.896 1.00 83.56 92 ALA A N 1
ATOM 715 C CA . ALA A 1 92 ? -0.325 -14.453 -12.872 1.00 83.56 92 ALA A CA 1
ATOM 716 C C . ALA A 1 92 ? 0.265 -13.107 -13.358 1.00 83.56 92 ALA A C 1
ATOM 718 O O . ALA A 1 92 ? -0.464 -12.303 -13.936 1.00 83.56 92 ALA A O 1
ATOM 719 N N . GLY A 1 93 ? 1.543 -12.825 -13.069 1.00 83.00 93 GLY A N 1
ATOM 720 C CA . GLY A 1 93 ? 2.234 -11.586 -13.461 1.00 83.00 93 GLY A CA 1
ATOM 721 C C . GLY A 1 93 ? 1.845 -10.350 -12.642 1.00 83.00 93 GLY A C 1
ATOM 722 O O . GLY A 1 93 ? 2.224 -9.229 -12.974 1.00 83.00 93 GLY A O 1
ATOM 723 N N . LYS A 1 94 ? 1.066 -10.534 -11.568 1.00 88.75 94 LYS A N 1
ATOM 724 C CA . LYS A 1 94 ? 0.685 -9.445 -10.663 1.00 88.75 94 LYS A CA 1
ATOM 725 C C . LYS A 1 94 ? 1.821 -9.134 -9.693 1.00 88.75 94 LYS A C 1
ATOM 727 O O . LYS A 1 94 ? 2.267 -10.040 -8.987 1.00 88.75 94 LYS A O 1
ATOM 732 N N . HIS A 1 95 ? 2.174 -7.860 -9.593 1.00 89.00 95 HIS A N 1
ATOM 733 C CA . HIS A 1 95 ? 3.121 -7.308 -8.635 1.00 89.00 95 HIS A CA 1
ATOM 734 C C . HIS A 1 95 ? 2.387 -6.820 -7.391 1.00 89.00 95 HIS A C 1
ATOM 736 O O . HIS A 1 95 ? 1.500 -5.970 -7.466 1.00 89.00 95 HIS A O 1
ATOM 742 N N . VAL A 1 96 ? 2.747 -7.377 -6.239 1.00 91.06 96 VAL A N 1
ATOM 743 C CA . VAL A 1 96 ? 2.124 -7.082 -4.950 1.00 91.06 96 VAL A CA 1
ATOM 744 C C . VAL A 1 96 ? 3.155 -6.438 -4.022 1.00 91.06 96 VAL A C 1
ATOM 746 O O . VAL A 1 96 ? 4.220 -7.016 -3.811 1.00 91.06 96 VAL A O 1
ATOM 749 N N . PRO A 1 97 ? 2.881 -5.253 -3.452 1.00 91.62 97 PRO A N 1
ATOM 750 C CA . PRO A 1 97 ? 3.758 -4.617 -2.482 1.00 91.62 97 PRO A CA 1
ATOM 751 C C . PRO A 1 97 ? 4.039 -5.516 -1.283 1.00 91.62 97 PRO A C 1
ATOM 753 O O . PRO A 1 97 ? 3.127 -6.085 -0.679 1.00 91.62 97 PRO A O 1
ATOM 756 N N . ARG A 1 98 ? 5.298 -5.557 -0.855 1.00 90.00 98 ARG A N 1
ATOM 757 C CA . ARG A 1 98 ? 5.709 -6.134 0.430 1.00 90.00 98 ARG A CA 1
ATOM 758 C C . ARG A 1 98 ? 5.445 -5.119 1.542 1.00 90.00 98 ARG A C 1
ATOM 760 O O . ARG A 1 98 ? 6.366 -4.603 2.169 1.00 90.00 98 ARG A O 1
ATOM 767 N N . ALA A 1 99 ? 4.173 -4.790 1.751 1.00 90.94 99 ALA A N 1
ATOM 768 C CA . ALA A 1 99 ? 3.729 -3.753 2.674 1.00 90.94 99 ALA A CA 1
ATOM 769 C C . ALA A 1 99 ? 2.698 -4.277 3.673 1.00 90.94 99 ALA A C 1
ATOM 771 O O . ALA A 1 99 ? 1.832 -5.074 3.319 1.00 90.94 99 ALA A O 1
ATOM 772 N N . ILE A 1 100 ? 2.768 -3.783 4.907 1.00 91.38 100 ILE A N 1
ATOM 773 C CA . ILE A 1 100 ? 1.786 -4.045 5.958 1.00 91.38 100 ILE A CA 1
ATOM 774 C C . ILE A 1 100 ? 1.299 -2.703 6.501 1.00 91.38 100 ILE A C 1
ATOM 776 O O . ILE A 1 100 ? 2.103 -1.873 6.928 1.00 91.38 100 ILE A O 1
ATOM 780 N N . PHE A 1 101 ? -0.018 -2.518 6.502 1.00 91.38 101 PHE A N 1
ATOM 781 C CA . PHE A 1 101 ? -0.693 -1.369 7.097 1.00 91.38 101 PHE A CA 1
ATOM 782 C C . PHE A 1 101 ? -1.349 -1.793 8.407 1.00 91.38 101 PHE A C 1
ATOM 784 O O . PHE A 1 101 ? -2.048 -2.804 8.453 1.00 91.38 101 PHE A O 1
ATOM 791 N N . ILE A 1 102 ? -1.101 -1.040 9.476 1.00 89.75 102 ILE A N 1
ATOM 792 C CA . ILE A 1 102 ? -1.607 -1.330 10.818 1.00 89.75 102 ILE A CA 1
ATOM 793 C C . ILE A 1 102 ? -2.175 -0.044 11.395 1.00 89.75 102 ILE A C 1
ATOM 795 O O . ILE A 1 102 ? -1.462 0.946 11.516 1.00 89.75 102 ILE A O 1
ATOM 799 N N . ASP A 1 103 ? -3.431 -0.071 11.809 1.00 88.62 103 ASP A N 1
ATOM 800 C CA . ASP A 1 103 ? -4.084 1.032 12.499 1.00 88.62 103 ASP A CA 1
ATOM 801 C C . ASP A 1 103 ? -5.024 0.461 13.564 1.00 88.62 103 ASP A C 1
ATOM 803 O O . ASP A 1 103 ? -5.531 -0.655 13.428 1.00 88.62 103 ASP A O 1
ATOM 807 N N . LEU A 1 104 ? -5.208 1.205 14.651 1.00 87.81 104 LEU A N 1
ATOM 808 C CA . LEU A 1 104 ? -6.169 0.872 15.702 1.00 87.81 104 LEU A CA 1
ATOM 809 C C . LEU A 1 104 ? -7.576 1.376 15.355 1.00 87.81 104 LEU A C 1
ATOM 811 O O . LEU A 1 104 ? -8.548 0.910 15.949 1.00 87.81 104 LEU A O 1
ATOM 815 N N . GLU A 1 105 ? -7.687 2.295 14.393 1.00 88.94 105 GLU A N 1
ATOM 816 C CA . GLU A 1 105 ? -8.948 2.783 13.841 1.00 88.94 105 GLU A CA 1
ATOM 817 C C . GLU A 1 105 ? -9.095 2.347 12.369 1.00 88.94 105 GLU A C 1
ATOM 819 O O . GLU A 1 105 ? -8.155 2.497 11.588 1.00 88.94 105 GLU A O 1
ATOM 824 N N . PRO A 1 106 ? -10.252 1.803 11.948 1.00 89.31 106 PRO A N 1
ATOM 825 C CA . PRO A 1 106 ? -10.395 1.222 10.612 1.00 89.31 106 PRO A CA 1
ATOM 826 C C . PRO A 1 106 ? -10.489 2.263 9.491 1.00 89.31 106 PRO A C 1
ATOM 828 O O . PRO A 1 106 ? -10.212 1.925 8.346 1.00 89.31 106 PRO A O 1
ATOM 831 N N . THR A 1 107 ? -10.838 3.514 9.806 1.00 91.75 107 THR A N 1
ATOM 832 C CA . THR A 1 107 ? -11.214 4.558 8.840 1.00 91.75 107 THR A CA 1
ATOM 833 C C . THR A 1 107 ? -10.233 4.672 7.671 1.00 91.75 107 THR A C 1
ATOM 835 O O . THR A 1 107 ? -10.626 4.571 6.513 1.00 91.75 107 THR A O 1
ATOM 838 N N . VAL A 1 108 ? -8.939 4.815 7.962 1.00 89.00 108 VAL A N 1
ATOM 839 C CA . VAL A 1 108 ? -7.925 5.029 6.918 1.00 89.00 108 VAL A CA 1
ATOM 840 C C . VAL A 1 108 ? -7.529 3.729 6.218 1.00 89.00 108 VAL A C 1
ATOM 842 O O . VAL A 1 108 ? -7.243 3.730 5.022 1.00 89.00 108 VAL A O 1
ATOM 845 N N . ILE A 1 109 ? -7.555 2.594 6.917 1.00 92.56 109 ILE A N 1
ATOM 846 C CA . ILE A 1 109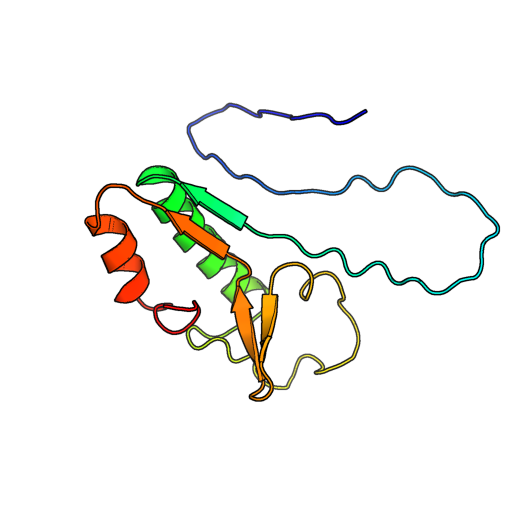 ? -7.348 1.290 6.275 1.00 92.56 109 ILE A CA 1
ATOM 847 C C . ILE A 1 109 ? -8.491 0.993 5.292 1.00 92.56 109 ILE A C 1
ATOM 849 O O . ILE A 1 109 ? -8.241 0.482 4.199 1.00 92.56 109 ILE A O 1
ATOM 853 N N . ASP A 1 110 ? -9.729 1.348 5.628 1.00 93.81 110 ASP A N 1
ATOM 854 C CA . ASP A 1 110 ? -10.888 1.147 4.759 1.00 93.81 110 ASP A CA 1
ATOM 855 C C . ASP A 1 110 ? -10.799 1.989 3.479 1.00 93.81 110 ASP A C 1
ATOM 857 O O . ASP A 1 110 ? -11.163 1.509 2.401 1.00 93.81 110 ASP A O 1
ATOM 861 N N . GLU A 1 111 ? -10.226 3.193 3.544 1.00 93.38 111 GLU A N 1
ATOM 862 C CA . GLU A 1 111 ? -9.909 3.994 2.354 1.00 93.38 111 GLU A CA 1
ATOM 863 C C . GLU A 1 111 ? -8.914 3.274 1.433 1.00 93.38 111 GLU A C 1
ATOM 865 O O . GLU A 1 111 ? -9.123 3.223 0.221 1.00 93.38 111 GLU A O 1
ATOM 870 N N . VAL A 1 112 ? -7.874 2.632 1.981 1.00 92.75 112 VAL A N 1
ATOM 871 C CA . VAL A 1 112 ? -6.927 1.826 1.184 1.00 92.75 112 VAL A CA 1
ATOM 872 C C . VAL A 1 112 ? -7.634 0.625 0.542 1.00 92.75 112 VAL A C 1
ATOM 874 O O . VAL A 1 112 ? -7.423 0.325 -0.635 1.00 92.75 112 VAL A O 1
ATOM 877 N N . ARG A 1 113 ? -8.520 -0.049 1.286 1.00 93.56 113 ARG A N 1
ATOM 878 C CA . ARG A 1 113 ? -9.256 -1.245 0.827 1.00 93.56 113 ARG A CA 1
ATOM 879 C C . ARG A 1 113 ? -10.369 -0.943 -0.176 1.00 93.56 113 ARG A C 1
ATOM 881 O O . ARG A 1 113 ? -10.818 -1.852 -0.873 1.00 93.56 113 ARG A O 1
ATOM 888 N N . THR A 1 114 ? -10.829 0.300 -0.257 1.00 94.50 114 THR A N 1
ATOM 889 C CA . THR A 1 114 ? -11.902 0.721 -1.175 1.00 94.50 114 THR A CA 1
ATOM 890 C C . THR A 1 114 ? -11.424 1.664 -2.278 1.00 94.50 114 THR A C 1
ATOM 892 O O . THR A 1 114 ? -12.134 1.845 -3.268 1.00 94.50 114 THR A O 1
ATOM 895 N N . GLY A 1 115 ? -10.212 2.207 -2.150 1.00 93.12 115 GLY A N 1
ATOM 896 C CA . GLY A 1 115 ? -9.610 3.149 -3.085 1.00 93.12 115 GLY A CA 1
ATOM 897 C C . GLY A 1 115 ? -9.140 2.533 -4.404 1.00 93.12 115 GLY A C 1
ATOM 898 O O . GLY A 1 115 ? -9.307 1.344 -4.683 1.00 93.12 115 GLY A O 1
ATOM 899 N N . THR A 1 116 ? -8.513 3.366 -5.235 1.00 93.88 116 THR A N 1
ATOM 900 C CA . THR A 1 116 ? -8.053 3.012 -6.590 1.00 93.88 116 THR A CA 1
ATOM 901 C C . THR A 1 116 ? -7.144 1.780 -6.602 1.00 93.88 116 THR A C 1
ATOM 903 O O . THR A 1 116 ? -7.326 0.888 -7.428 1.00 93.88 116 THR A O 1
ATOM 906 N N . TYR A 1 117 ? -6.224 1.690 -5.637 1.00 93.25 117 TYR A N 1
ATOM 907 C CA . TYR A 1 117 ? -5.251 0.600 -5.492 1.00 93.25 117 TYR A CA 1
ATOM 908 C C . TYR A 1 117 ? -5.740 -0.543 -4.592 1.00 93.25 117 TYR A C 1
ATOM 910 O O . TYR A 1 117 ? -4.947 -1.365 -4.142 1.00 93.25 117 TYR A O 1
ATOM 918 N N . ARG A 1 118 ? -7.051 -0.661 -4.344 1.00 93.62 118 ARG A N 1
ATOM 919 C CA . ARG A 1 118 ? -7.617 -1.732 -3.501 1.00 93.62 118 ARG A CA 1
ATOM 920 C C . ARG A 1 118 ? -7.238 -3.147 -3.936 1.00 93.62 118 ARG A C 1
ATOM 922 O O . ARG A 1 118 ? -7.267 -4.072 -3.134 1.00 93.62 118 ARG A O 1
ATOM 929 N N . GLN A 1 119 ? -6.952 -3.331 -5.225 1.00 93.19 119 GLN A N 1
ATOM 930 C CA . GLN A 1 119 ? -6.566 -4.626 -5.777 1.00 93.19 119 GLN A CA 1
ATOM 931 C C . GLN A 1 119 ? -5.065 -4.874 -5.681 1.00 93.19 119 GLN A C 1
ATOM 933 O O . GLN A 1 119 ? -4.654 -6.008 -5.883 1.00 93.19 119 GLN A O 1
ATOM 938 N N . LEU A 1 120 ? -4.253 -3.866 -5.374 1.00 92.31 120 LEU A N 1
ATOM 939 C CA . LEU A 1 120 ? -2.800 -3.975 -5.339 1.00 92.31 120 LEU A CA 1
ATOM 940 C C . LEU A 1 120 ? -2.328 -4.859 -4.173 1.00 92.31 120 LEU A C 1
ATOM 942 O O . LEU A 1 120 ? -1.464 -5.713 -4.356 1.00 92.31 120 LEU A O 1
ATOM 946 N N . TYR A 1 121 ? -2.929 -4.686 -2.995 1.00 90.56 121 TYR A N 1
ATOM 947 C CA . TYR A 1 121 ? -2.506 -5.329 -1.750 1.00 90.56 121 TYR A CA 1
ATOM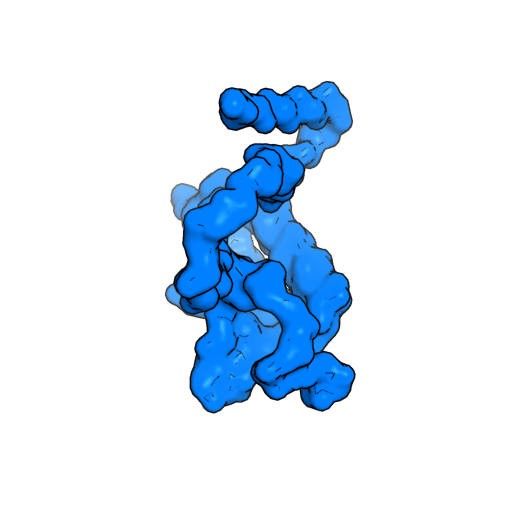 948 C C . TYR A 1 121 ? -3.145 -6.705 -1.523 1.00 90.56 121 TYR A C 1
ATOM 950 O O . TYR A 1 121 ? -4.177 -7.052 -2.106 1.00 90.56 121 TYR A O 1
ATOM 958 N N . HIS A 1 122 ? -2.535 -7.489 -0.634 1.00 87.38 122 HIS A N 1
ATOM 959 C CA . HIS A 1 122 ? -3.213 -8.628 -0.018 1.00 87.38 122 HIS A CA 1
ATOM 960 C C . HIS A 1 122 ? -4.221 -8.123 1.037 1.00 87.38 122 HIS A C 1
ATOM 962 O O . HIS A 1 122 ? -3.885 -7.188 1.767 1.00 87.38 122 HIS A O 1
ATOM 968 N N . PRO A 1 123 ? -5.449 -8.677 1.078 1.00 82.19 123 PRO A N 1
ATOM 969 C CA . PRO A 1 123 ? -6.535 -8.190 1.932 1.00 82.19 123 PRO A CA 1
ATOM 970 C C . PRO A 1 123 ? -6.381 -8.494 3.423 1.00 82.19 123 PRO A C 1
ATOM 972 O O . PRO A 1 123 ? -5.616 -9.420 3.776 1.00 82.19 123 PRO A O 1
#

Secondary structure (DSSP, 8-sta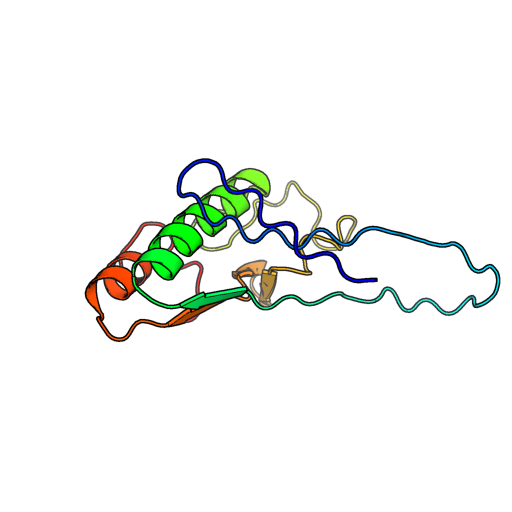te):
--------SSS----------------------------EEEEHHHHHHHHHHHHHHHHHHHT--TTSB--TTS-TTSS-TTTTTTEEEPTTSBEEE-EEEE-SSHHHHHHHHHSTTTTTS--

Organism: NCBI:txid221442

pLDDT: mean 70.4, std 22.57, range [26.09, 94.5]

Nearest PDB structures (foldseek):
  8wmu-assembly1_A  TM=9.199E-01  e=7.689E-14  Sus scrofa
  5m8g-assembly1_A  TM=9.210E-01  e=9.384E-14  Bos taurus
  5fnv-assembly1_A  TM=9.192E-01  e=1.224E-13  Gallus gallus
  6f7c-assembly1_A  TM=9.195E-01  e=1.705E-13  Bos taurus
  7yhn-assembly1_A  TM=9.119E-01  e=1.145E-13  Sus scrofa

Mean predicted aligned error: 12.58 Å

Sequence (123 aa):
SFFLRLQDHNNLVCWTFQTLSLLPHPNLLLNSFIMREVISLHIGQAGVQVGNACWELFCLEHGIHPDGQMPSDKTVG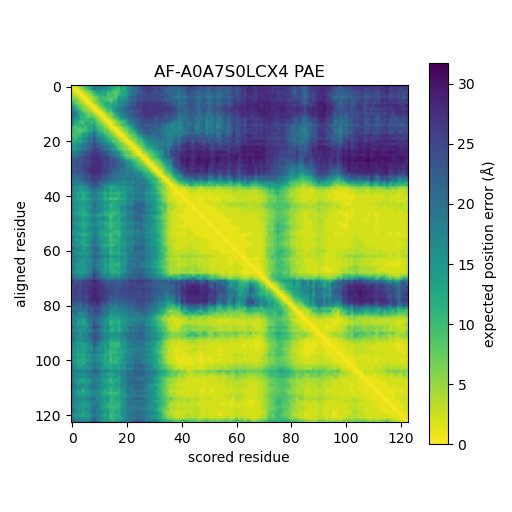GGDDAFNTFFSETGAGKHVPRAIFIDLEPTVIDEVRTGTYRQLYHP

Foldseek 3Di:
DDDDDPPDDDDQPDPDDDDDDDDDDPDDPDPPPPLQADAAEQEAPVSLVNVLVVVVVVCVVQCQALLQAHPPPPDDPDDDSVQCNAWDADPVRGTAGSYDYYYPDCVSVVCCCPDSNVNRYDD

Solvent-accessible surface area (backbone atoms only — not comparable to full-atom values): 8010 Å² total; per-residue (Å²): 133,90,79,87,76,83,80,88,80,80,96,70,92,76,88,76,88,73,83,80,90,83,81,90,75,89,88,73,98,63,93,67,79,74,80,58,76,49,75,48,78,21,60,35,69,69,33,38,55,51,47,53,55,51,51,53,51,53,26,60,78,71,51,37,42,50,66,14,42,56,70,86,89,61,62,88,91,61,91,62,77,74,55,61,18,45,31,46,74,44,99,84,61,32,40,27,62,39,63,46,77,46,57,95,59,64,71,63,57,50,48,50,63,69,39,84,48,33,59,28,52,86,132

Radius of gyration: 16.88 Å; Cα contacts (8 Å, |Δi|>4): 115; chains: 1; bounding box: 50×37×38 Å